Protein AF-A0A8J1YAY2-F1 (afdb_monomer_lite)

Organism: Owenia fusiformis (NCBI:txid6347)

Foldseek 3Di:
DFKWFWAADCVDPPANLKIWTAGAAPVPDDPVQQCQQPDPVVSDGSVNRHRHTDGIDPRLVSVLVCVCVVVQFFPTKIWDADSPDPPPQDWDWDFDPDDDTDTHIDRDDDTDTDMDTHTDPPHDVVVSVVSCCVRPNDDDDDDDDD

Sequence (146 aa):
EIKMKVIPEPTNRFDKHACIVAMPPLEEIPGNLHAKITRPKTNQLVRDIAGKTVGRVPANLCRLFAEILDIGMTESITCTYETEIQVNGNTSFSRGAAAGGRDIEGGGPELKCSYEFLLKTPVNLRRFDELVKKNLGPNPTFEFQL

Structure (mmCIF, N/CA/C/O backbone):
data_AF-A0A8J1YAY2-F1
#
_entry.id   AF-A0A8J1YAY2-F1
#
loop_
_atom_site.group_PDB
_atom_site.id
_atom_site.type_symbol
_atom_site.label_atom_id
_atom_site.label_alt_id
_atom_site.label_comp_id
_atom_site.label_asym_id
_atom_site.label_entity_id
_atom_site.label_seq_id
_atom_site.pdbx_PDB_ins_code
_atom_site.Cartn_x
_atom_site.Cartn_y
_atom_site.Cartn_z
_atom_site.occupancy
_atom_site.B_iso_or_equiv
_atom_site.auth_seq_id
_atom_site.auth_comp_id
_atom_site.auth_asym_id
_atom_site.auth_atom_id
_atom_site.pdbx_PDB_model_num
ATOM 1 N N . GLU A 1 1 ? -0.878 8.573 -13.667 1.00 77.38 1 GLU A N 1
ATOM 2 C CA . GLU A 1 1 ? -0.475 7.826 -12.455 1.00 77.38 1 GLU A CA 1
ATOM 3 C C . GLU A 1 1 ? -0.907 6.373 -12.552 1.00 77.38 1 GLU A C 1
ATOM 5 O O . GLU A 1 1 ? -1.708 6.047 -13.425 1.00 77.38 1 GLU A O 1
ATOM 10 N N . ILE A 1 2 ? -0.371 5.511 -11.689 1.00 82.94 2 ILE A N 1
ATOM 11 C CA . ILE A 1 2 ? -0.814 4.120 -11.546 1.00 82.94 2 ILE A CA 1
ATOM 12 C C . ILE A 1 2 ? -1.415 3.957 -10.151 1.00 82.94 2 ILE A C 1
ATOM 14 O O . ILE A 1 2 ? -0.749 4.248 -9.159 1.00 82.94 2 ILE A O 1
ATOM 18 N N . LYS A 1 3 ? -2.664 3.485 -10.086 1.00 88.56 3 LYS A N 1
ATOM 19 C CA . LYS A 1 3 ? -3.373 3.200 -8.835 1.00 88.56 3 LYS A CA 1
ATOM 20 C C . LYS A 1 3 ? -3.158 1.742 -8.446 1.00 88.56 3 LYS A C 1
ATOM 22 O O . LYS A 1 3 ? -3.558 0.836 -9.170 1.00 88.56 3 LYS A O 1
ATOM 27 N N . MET A 1 4 ? -2.500 1.518 -7.318 1.00 90.00 4 MET A N 1
ATOM 28 C CA . MET A 1 4 ? -2.155 0.202 -6.784 1.00 90.00 4 MET A CA 1
ATOM 29 C C . MET A 1 4 ? -2.975 -0.093 -5.537 1.00 90.00 4 MET A C 1
ATOM 31 O O . MET A 1 4 ? -3.202 0.788 -4.710 1.00 90.00 4 MET A O 1
ATOM 35 N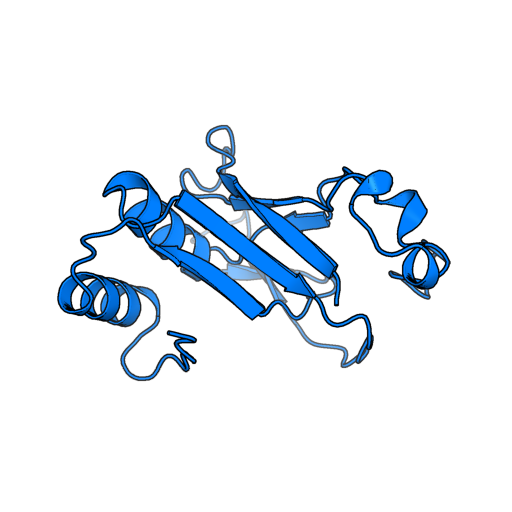 N . LYS A 1 5 ? -3.394 -1.345 -5.368 1.00 92.00 5 LYS A N 1
ATOM 36 C CA . LYS A 1 5 ? -4.199 -1.742 -4.208 1.00 92.00 5 LYS A CA 1
ATOM 37 C C . LYS A 1 5 ? -3.299 -2.032 -3.018 1.00 92.00 5 LYS A C 1
ATOM 39 O O . LYS A 1 5 ? -2.292 -2.729 -3.152 1.00 92.00 5 LYS A O 1
ATOM 44 N N . VAL A 1 6 ? -3.687 -1.536 -1.849 1.00 91.38 6 VAL A N 1
ATOM 45 C CA . VAL A 1 6 ? -3.094 -1.934 -0.573 1.00 91.38 6 VAL A CA 1
ATOM 46 C C . VAL A 1 6 ? -3.921 -3.077 0.007 1.00 91.38 6 VAL A C 1
ATOM 48 O O . VAL A 1 6 ? -5.134 -2.953 0.163 1.00 91.38 6 VAL A O 1
ATOM 51 N N . ILE A 1 7 ? -3.273 -4.202 0.304 1.00 92.50 7 ILE A N 1
ATOM 52 C CA . ILE A 1 7 ? -3.934 -5.443 0.724 1.00 92.50 7 ILE A CA 1
ATOM 53 C C . ILE A 1 7 ? -3.315 -5.915 2.047 1.00 92.50 7 ILE A C 1
ATOM 55 O O . ILE A 1 7 ? -2.089 -6.022 2.125 1.00 92.50 7 ILE A O 1
ATOM 59 N N . PRO A 1 8 ? -4.114 -6.224 3.084 1.00 91.62 8 PRO A N 1
ATOM 60 C CA . PRO A 1 8 ? -3.604 -6.841 4.305 1.00 91.62 8 PRO A CA 1
ATOM 61 C C . PRO A 1 8 ? -2.912 -8.187 4.032 1.00 91.62 8 PRO A C 1
ATOM 63 O O . PRO A 1 8 ? -3.410 -9.015 3.273 1.00 91.62 8 PRO A O 1
ATOM 66 N N . GLU A 1 9 ? -1.782 -8.428 4.691 1.00 91.88 9 GLU A N 1
ATOM 67 C CA . GLU A 1 9 ? -0.989 -9.661 4.638 1.00 91.88 9 GLU A CA 1
ATOM 68 C C . GLU A 1 9 ? -1.019 -10.345 6.024 1.00 91.88 9 GLU A C 1
ATOM 70 O O . GLU A 1 9 ? -0.016 -10.352 6.742 1.00 91.88 9 GLU A O 1
ATOM 75 N N . PRO A 1 10 ? -2.162 -10.927 6.443 1.00 85.19 10 PRO A N 1
ATOM 76 C CA . PRO A 1 10 ? -2.351 -11.436 7.808 1.00 85.19 10 PRO A CA 1
ATOM 77 C C . PRO A 1 10 ? -1.427 -12.611 8.160 1.00 85.19 10 PRO A C 1
ATOM 79 O O . PRO A 1 10 ? -1.203 -12.906 9.330 1.00 85.19 10 PRO A O 1
ATOM 82 N N . THR A 1 11 ? -0.873 -13.289 7.154 1.00 87.94 11 THR A N 1
ATOM 83 C CA . THR A 1 11 ? 0.054 -14.416 7.316 1.00 87.94 11 THR A CA 1
ATOM 84 C C . THR A 1 11 ? 1.509 -13.979 7.512 1.00 87.94 11 THR A C 1
ATOM 86 O O . THR A 1 11 ? 2.403 -14.825 7.568 1.00 87.94 11 THR A O 1
ATOM 89 N N . ASN A 1 12 ? 1.793 -12.674 7.579 1.00 86.56 12 ASN A N 1
ATOM 90 C CA . ASN A 1 12 ? 3.151 -12.184 7.766 1.00 86.56 12 ASN A CA 1
ATOM 91 C C . ASN A 1 12 ? 3.654 -12.477 9.191 1.00 86.56 12 ASN A C 1
ATOM 93 O O . ASN A 1 12 ? 3.146 -11.957 10.181 1.00 86.56 12 ASN A O 1
ATOM 97 N N . ARG A 1 13 ? 4.715 -13.285 9.295 1.00 86.69 13 ARG A N 1
ATOM 98 C CA . ARG A 1 13 ? 5.310 -13.706 10.578 1.00 86.69 13 ARG A CA 1
ATOM 99 C C . ARG A 1 13 ? 5.969 -12.586 11.396 1.00 86.69 13 ARG A C 1
ATOM 101 O O . ARG A 1 13 ? 6.280 -12.807 12.561 1.00 86.69 13 ARG A O 1
ATOM 108 N N . PHE A 1 14 ? 6.255 -11.433 10.791 1.00 85.25 14 PHE A N 1
ATOM 109 C CA . PHE A 1 14 ? 6.997 -10.335 11.424 1.00 85.25 14 PHE A CA 1
ATOM 110 C C . PHE A 1 14 ? 6.100 -9.184 11.882 1.00 85.25 14 PHE A C 1
ATOM 112 O O . PHE A 1 14 ? 6.449 -8.470 12.824 1.00 85.25 14 PHE A O 1
ATOM 119 N N . ASP A 1 15 ? 4.976 -8.975 11.201 1.00 82.00 15 ASP A N 1
ATOM 120 C CA . ASP A 1 15 ? 4.017 -7.928 11.525 1.00 82.00 15 ASP A CA 1
ATOM 121 C C . ASP A 1 15 ? 2.603 -8.379 11.154 1.00 82.00 15 ASP A C 1
ATOM 123 O O . ASP A 1 15 ? 2.270 -8.509 9.980 1.00 82.00 15 ASP A O 1
ATOM 127 N N . LYS A 1 16 ? 1.755 -8.576 12.167 1.00 87.44 16 LYS A N 1
ATOM 128 C CA . LYS A 1 16 ? 0.351 -8.971 11.988 1.00 87.44 16 LYS A CA 1
ATOM 129 C C . LYS A 1 16 ? -0.494 -7.915 11.261 1.00 87.44 16 LYS A C 1
ATOM 131 O O . LYS A 1 16 ? -1.592 -8.225 10.816 1.00 87.44 16 LYS A O 1
ATOM 136 N N . HIS A 1 17 ? -0.006 -6.675 11.183 1.00 89.25 17 HIS A N 1
ATOM 137 C CA . HIS A 1 17 ? -0.649 -5.567 10.477 1.00 89.25 17 HIS A CA 1
ATOM 138 C C . HIS A 1 17 ? -0.032 -5.314 9.099 1.00 89.25 17 HIS A C 1
ATOM 140 O O . HIS A 1 17 ? -0.385 -4.327 8.455 1.00 89.25 17 HIS A O 1
ATOM 146 N N . ALA A 1 18 ? 0.904 -6.161 8.650 1.00 88.00 18 ALA A N 1
ATOM 147 C CA . ALA A 1 18 ? 1.577 -5.984 7.373 1.00 88.00 18 ALA A CA 1
ATOM 148 C C . ALA A 1 18 ? 0.564 -5.778 6.245 1.00 88.00 18 ALA A C 1
ATOM 150 O O . ALA A 1 18 ? -0.413 -6.513 6.125 1.00 88.00 18 ALA A O 1
ATOM 151 N N . CYS A 1 19 ? 0.825 -4.782 5.407 1.00 89.88 19 CYS A N 1
ATOM 152 C CA . CYS A 1 19 ? 0.076 -4.537 4.188 1.00 89.88 19 CYS A CA 1
ATOM 153 C C . CYS A 1 19 ? 1.037 -4.611 3.000 1.00 89.88 19 CYS A C 1
ATOM 155 O O . CYS A 1 19 ? 2.135 -4.046 3.035 1.00 89.88 19 CYS A O 1
ATOM 157 N N . ILE A 1 20 ? 0.626 -5.303 1.945 1.00 90.88 20 ILE A N 1
ATOM 158 C CA . ILE A 1 20 ? 1.329 -5.341 0.664 1.00 90.88 20 ILE A CA 1
ATOM 159 C C . ILE A 1 20 ? 0.719 -4.325 -0.298 1.00 90.88 20 ILE A C 1
ATOM 161 O O . ILE A 1 20 ? -0.463 -4.000 -0.2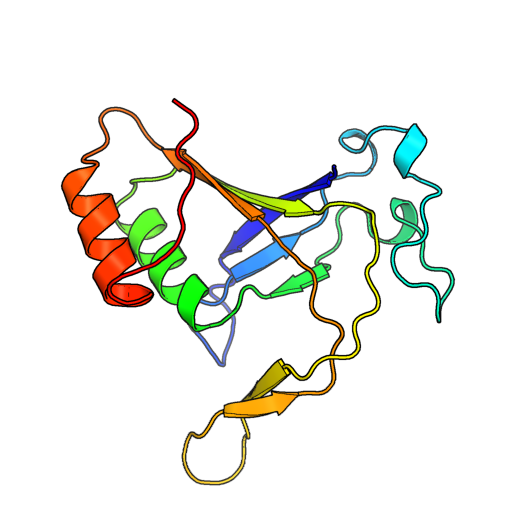11 1.00 90.88 20 ILE A O 1
ATOM 165 N N . VAL A 1 21 ? 1.530 -3.847 -1.234 1.00 89.75 21 VAL A N 1
ATOM 166 C CA . VAL A 1 21 ? 1.083 -3.028 -2.362 1.00 89.75 21 VAL A CA 1
ATOM 167 C C . VAL A 1 21 ? 1.132 -3.894 -3.612 1.00 89.75 21 VAL A C 1
ATOM 169 O O . VAL A 1 21 ? 2.182 -4.460 -3.936 1.00 89.75 21 VAL A O 1
ATOM 172 N N . ALA A 1 22 ? 0.001 -4.016 -4.298 1.00 91.25 22 ALA A N 1
ATOM 173 C CA . ALA A 1 22 ? -0.150 -4.826 -5.498 1.00 91.25 22 ALA A CA 1
ATOM 174 C C . ALA A 1 22 ? -0.451 -3.949 -6.714 1.00 91.25 22 ALA A C 1
ATOM 176 O O . ALA A 1 22 ? -1.348 -3.100 -6.681 1.00 91.25 22 ALA A O 1
ATOM 177 N N . MET A 1 23 ? 0.288 -4.187 -7.797 1.00 90.88 23 MET A N 1
ATOM 178 C CA . MET A 1 23 ? -0.021 -3.595 -9.091 1.00 90.88 23 MET A CA 1
ATOM 179 C C . MET A 1 23 ? -1.389 -4.072 -9.572 1.00 90.88 23 MET A C 1
ATOM 181 O O . MET A 1 23 ? -1.711 -5.254 -9.409 1.00 90.88 23 MET A O 1
ATOM 185 N N . PRO A 1 24 ? -2.179 -3.188 -10.196 1.00 91.75 24 PRO A N 1
ATOM 186 C CA . PRO A 1 24 ? -3.423 -3.601 -10.821 1.00 91.75 24 PRO A CA 1
ATOM 187 C C . PRO A 1 24 ? -3.148 -4.576 -11.986 1.00 91.75 24 PRO A C 1
ATOM 189 O O . PRO A 1 24 ? -2.017 -4.630 -12.498 1.00 91.75 24 PRO A O 1
ATOM 192 N N . PRO A 1 25 ? -4.153 -5.366 -12.402 1.00 93.38 25 PRO A N 1
ATOM 193 C CA . PRO A 1 25 ? -4.104 -6.147 -13.636 1.00 93.38 25 PRO A CA 1
ATOM 194 C C . PRO A 1 25 ? -3.747 -5.272 -14.841 1.00 93.38 25 PRO A C 1
ATOM 196 O O . PRO A 1 25 ? -4.008 -4.068 -14.844 1.00 93.38 25 PRO A O 1
ATOM 199 N N . LEU A 1 26 ? -3.145 -5.863 -15.874 1.00 92.31 26 LEU A N 1
ATOM 200 C CA . LEU A 1 26 ? -2.636 -5.105 -17.022 1.00 92.31 26 LEU A CA 1
ATOM 201 C C . LEU A 1 26 ? -3.751 -4.338 -17.749 1.00 92.31 26 LEU A C 1
ATOM 203 O O . LEU A 1 26 ? -3.518 -3.250 -18.272 1.00 92.31 26 LEU A O 1
ATOM 207 N N . GLU A 1 27 ? -4.956 -4.898 -17.738 1.00 94.25 27 GLU A N 1
ATOM 208 C CA . GLU A 1 27 ? -6.171 -4.384 -18.363 1.00 94.25 27 GLU A CA 1
ATOM 209 C C . GLU A 1 27 ? -6.682 -3.103 -17.685 1.00 94.25 27 GLU A C 1
ATOM 211 O O . GLU A 1 27 ? -7.314 -2.272 -18.332 1.00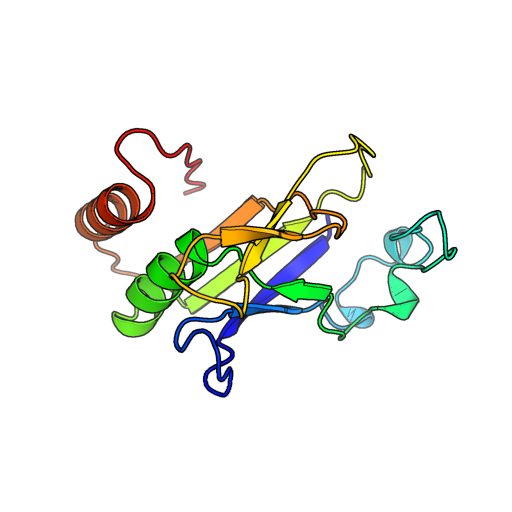 94.25 27 GLU A O 1
ATOM 216 N N . GLU A 1 28 ? -6.382 -2.922 -16.396 1.00 90.94 28 GLU A N 1
ATOM 217 C CA . GLU A 1 28 ? -6.737 -1.732 -15.611 1.00 90.94 28 GLU A CA 1
ATOM 218 C C . GLU A 1 28 ? -5.667 -0.626 -15.713 1.00 90.94 28 GLU A C 1
ATOM 220 O O . GLU A 1 28 ? -5.875 0.501 -15.259 1.00 90.94 28 GLU A O 1
ATOM 225 N N . ILE A 1 29 ? -4.509 -0.922 -16.317 1.00 88.38 29 ILE A N 1
ATOM 226 C CA . ILE A 1 29 ? -3.421 0.040 -16.506 1.00 88.38 29 ILE A CA 1
ATOM 227 C C . ILE A 1 29 ? -3.601 0.751 -17.854 1.00 88.38 29 ILE A C 1
ATOM 229 O O . ILE A 1 29 ? -3.683 0.079 -18.885 1.00 88.38 29 ILE A O 1
ATOM 233 N N . PRO A 1 30 ? -3.554 2.097 -17.902 1.00 89.44 30 PRO A N 1
ATOM 234 C CA . PRO A 1 30 ? -3.552 2.838 -19.160 1.00 89.44 30 PRO A CA 1
ATOM 235 C C . PRO A 1 30 ? -2.462 2.344 -20.125 1.00 89.44 30 PRO A C 1
ATOM 237 O O . PRO A 1 30 ? -1.287 2.263 -19.760 1.00 89.44 30 PRO A O 1
ATOM 240 N N . GLY A 1 31 ? -2.837 2.035 -21.373 1.00 88.62 31 GLY A N 1
ATOM 241 C CA . GLY A 1 31 ? -1.943 1.420 -22.369 1.00 88.62 31 GLY A CA 1
ATOM 242 C C . GLY A 1 31 ? -0.655 2.208 -22.634 1.00 88.62 31 GLY A C 1
ATOM 243 O O . GLY A 1 31 ? 0.414 1.630 -22.825 1.00 88.62 31 GLY A O 1
ATOM 244 N N . ASN A 1 32 ? -0.718 3.539 -22.542 1.00 87.25 32 ASN A N 1
ATOM 245 C CA . ASN A 1 32 ? 0.441 4.428 -22.663 1.00 87.25 32 ASN A CA 1
ATOM 246 C C . ASN A 1 32 ? 1.483 4.246 -21.541 1.00 87.25 32 ASN A C 1
ATOM 248 O O . ASN A 1 32 ? 2.608 4.729 -21.667 1.00 87.25 32 ASN A O 1
ATOM 252 N N . LEU A 1 33 ? 1.132 3.572 -20.443 1.00 86.50 33 LEU A N 1
ATOM 253 C CA . LEU A 1 33 ? 2.033 3.290 -19.326 1.00 86.50 33 LEU A CA 1
ATOM 254 C C . LEU A 1 33 ? 2.662 1.895 -19.404 1.00 86.50 33 LEU A C 1
ATOM 256 O O . LEU A 1 33 ? 3.649 1.659 -18.716 1.00 86.50 33 LEU A O 1
ATOM 260 N N . HIS A 1 34 ? 2.165 0.984 -20.249 1.00 88.31 34 HIS A N 1
ATOM 261 C CA . HIS A 1 34 ? 2.606 -0.422 -20.289 1.00 88.31 34 HIS A CA 1
ATOM 262 C C . HIS A 1 34 ? 4.104 -0.584 -20.572 1.00 88.31 34 HIS A C 1
ATOM 264 O O . HIS A 1 34 ? 4.754 -1.460 -20.000 1.00 88.31 34 HIS A O 1
ATOM 270 N N . ALA A 1 35 ? 4.645 0.274 -21.440 1.00 86.88 35 ALA A N 1
ATOM 271 C CA . ALA A 1 35 ? 6.051 0.284 -21.833 1.00 86.88 35 ALA A CA 1
ATOM 272 C C . ALA A 1 35 ? 6.922 1.225 -20.979 1.00 86.88 35 ALA A C 1
ATOM 274 O O . ALA A 1 35 ? 8.101 1.403 -21.285 1.00 86.88 35 ALA A O 1
ATOM 275 N N . LYS A 1 36 ? 6.382 1.843 -19.916 1.00 84.69 36 LYS A N 1
ATOM 276 C CA . LYS A 1 36 ? 7.211 2.641 -19.006 1.00 84.69 36 LYS A CA 1
ATOM 277 C C . LYS A 1 36 ? 8.103 1.730 -18.173 1.00 84.69 36 LYS A C 1
ATOM 279 O O . LYS A 1 36 ? 7.659 0.706 -17.656 1.00 84.69 36 LYS A O 1
ATOM 284 N N . ILE A 1 37 ? 9.360 2.134 -18.032 1.00 76.44 37 ILE A N 1
ATOM 285 C CA . ILE A 1 37 ? 10.337 1.453 -17.186 1.00 76.44 37 ILE A CA 1
ATOM 286 C C . ILE A 1 37 ? 10.037 1.804 -15.729 1.00 76.44 37 ILE A C 1
ATOM 288 O O . ILE A 1 37 ? 9.976 2.978 -15.381 1.00 76.44 37 ILE A O 1
ATOM 292 N N . THR A 1 38 ? 9.874 0.790 -14.884 1.00 73.94 38 THR A N 1
ATOM 293 C CA . THR A 1 38 ? 9.680 0.919 -13.429 1.00 73.94 38 THR A CA 1
ATOM 294 C C . THR A 1 38 ? 10.990 0.759 -12.664 1.00 73.94 38 THR A C 1
ATOM 296 O O . THR A 1 38 ? 11.156 1.312 -11.579 1.00 73.94 38 THR A O 1
ATOM 299 N N . ARG A 1 39 ? 11.962 0.039 -13.240 1.00 70.69 39 ARG A N 1
ATOM 300 C CA . ARG A 1 39 ? 13.313 -0.108 -12.687 1.00 70.69 39 ARG A CA 1
ATOM 301 C C . ARG A 1 39 ? 14.366 0.004 -13.798 1.00 70.69 39 ARG A C 1
ATOM 303 O O . ARG A 1 39 ? 14.592 -0.979 -14.507 1.00 70.69 39 ARG A O 1
ATOM 310 N N . PRO A 1 40 ? 15.079 1.145 -13.905 1.00 69.62 40 PRO A N 1
ATOM 311 C CA . PRO A 1 40 ? 16.080 1.373 -14.953 1.00 69.62 40 PRO A CA 1
ATOM 312 C C . PRO A 1 40 ? 17.192 0.324 -14.980 1.00 69.62 40 PRO A C 1
ATOM 314 O O . PRO A 1 40 ? 17.569 -0.157 -16.039 1.00 69.62 40 PRO A O 1
ATOM 317 N N . LYS A 1 41 ? 17.671 -0.106 -13.806 1.00 72.50 41 LYS A N 1
ATOM 318 C CA . LYS A 1 41 ? 18.777 -1.075 -13.696 1.00 72.50 41 LYS A CA 1
ATOM 319 C C . LYS A 1 41 ? 18.472 -2.446 -14.305 1.00 72.50 41 LYS A C 1
ATOM 321 O O . LYS A 1 41 ? 19.399 -3.167 -14.645 1.00 72.50 41 LYS A O 1
ATOM 326 N N . THR A 1 42 ? 17.201 -2.828 -14.384 1.00 71.75 42 THR A N 1
ATOM 327 C CA . THR A 1 42 ? 16.780 -4.150 -14.869 1.00 71.75 42 THR A CA 1
ATOM 328 C C . THR A 1 42 ? 15.906 -4.060 -16.115 1.00 71.75 42 THR A C 1
ATOM 330 O O . THR A 1 42 ? 15.369 -5.082 -16.524 1.00 71.75 42 THR A O 1
ATOM 333 N N . ASN A 1 43 ? 15.715 -2.859 -16.681 1.00 76.06 43 ASN A N 1
ATOM 334 C CA . ASN A 1 43 ? 14.764 -2.584 -17.766 1.00 76.06 43 ASN A CA 1
ATOM 335 C C . ASN A 1 43 ? 13.368 -3.190 -17.531 1.00 76.06 43 ASN A C 1
ATOM 337 O O . ASN A 1 43 ? 12.687 -3.575 -18.476 1.00 76.06 43 ASN A O 1
ATOM 341 N N . GLN A 1 44 ? 12.944 -3.289 -16.267 1.00 80.62 44 GLN A N 1
ATOM 342 C CA . GLN A 1 44 ? 11.636 -3.845 -15.928 1.00 80.62 44 GLN A CA 1
ATOM 343 C C . GLN A 1 44 ? 10.554 -2.853 -16.343 1.00 80.62 44 GLN A C 1
ATOM 345 O O . GLN A 1 44 ? 10.639 -1.675 -15.990 1.00 80.62 44 GLN A O 1
ATOM 350 N N . LEU A 1 45 ? 9.555 -3.329 -17.079 1.00 84.56 45 LEU A N 1
ATOM 351 C CA . LEU A 1 45 ? 8.433 -2.531 -17.550 1.00 84.56 45 LEU A CA 1
ATOM 352 C C . LEU A 1 45 ? 7.230 -2.669 -16.618 1.00 84.56 45 LEU A C 1
ATOM 354 O O . LEU A 1 45 ? 7.081 -3.662 -15.905 1.00 84.56 45 LEU A O 1
ATOM 358 N N . VAL A 1 46 ? 6.320 -1.698 -16.682 1.00 85.62 46 VAL A N 1
ATOM 359 C CA . VAL A 1 46 ? 5.022 -1.749 -15.990 1.00 85.62 46 VAL A CA 1
ATOM 360 C C . VAL A 1 46 ? 4.271 -3.039 -16.323 1.00 85.62 46 VAL A C 1
ATOM 362 O O . VAL A 1 46 ? 3.795 -3.721 -15.416 1.00 85.62 46 VAL A O 1
ATOM 365 N N . ARG A 1 47 ? 4.220 -3.423 -17.605 1.00 89.31 47 ARG A N 1
ATOM 366 C CA . ARG A 1 47 ? 3.542 -4.658 -18.029 1.00 89.31 47 ARG A CA 1
ATOM 367 C C . ARG A 1 47 ? 4.138 -5.932 -17.427 1.00 89.31 47 ARG A C 1
ATOM 369 O O . ARG A 1 47 ? 3.421 -6.906 -17.241 1.00 89.31 47 ARG A O 1
ATOM 376 N N . ASP A 1 48 ? 5.426 -5.920 -17.085 1.00 86.62 48 ASP A N 1
ATOM 377 C CA . ASP A 1 48 ? 6.114 -7.096 -16.545 1.00 86.62 48 ASP A CA 1
ATOM 378 C C . ASP A 1 48 ? 5.755 -7.340 -15.072 1.00 86.62 48 ASP A C 1
ATOM 380 O O . ASP A 1 48 ? 5.980 -8.436 -14.546 1.00 86.62 48 ASP A O 1
ATOM 384 N N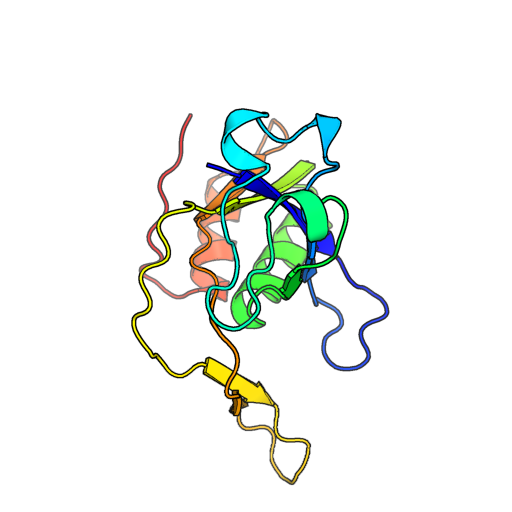 . ILE A 1 49 ? 5.226 -6.318 -14.390 1.00 86.38 49 ILE A N 1
ATOM 385 C CA . ILE A 1 49 ? 4.850 -6.355 -12.972 1.00 86.38 49 ILE A CA 1
ATOM 386 C C . ILE A 1 49 ? 3.356 -6.147 -12.727 1.00 86.38 49 ILE A C 1
ATOM 388 O O . ILE A 1 49 ? 2.937 -6.143 -11.573 1.00 86.38 49 ILE A O 1
ATOM 392 N N . ALA A 1 50 ? 2.554 -6.001 -13.781 1.00 89.50 50 ALA A N 1
ATOM 393 C CA . ALA A 1 50 ? 1.104 -5.941 -13.667 1.00 89.50 50 ALA A CA 1
ATOM 394 C C . ALA A 1 50 ? 0.567 -7.171 -12.910 1.00 89.50 50 ALA A C 1
ATOM 396 O O . ALA A 1 50 ? 1.049 -8.291 -13.095 1.00 89.50 50 ALA A O 1
ATOM 397 N N . GLY A 1 51 ? -0.382 -6.948 -12.000 1.00 90.31 51 GLY A N 1
ATOM 398 C CA . GLY A 1 51 ? -0.941 -7.977 -11.118 1.00 90.31 51 GLY A CA 1
ATOM 399 C C . GLY A 1 51 ? 0.010 -8.532 -10.047 1.00 90.31 51 GLY A C 1
ATOM 400 O O . GLY A 1 51 ? -0.380 -9.438 -9.312 1.00 90.31 51 GLY A O 1
ATOM 401 N N . LYS A 1 52 ? 1.254 -8.040 -9.936 1.00 89.25 52 LYS A N 1
ATOM 402 C CA . LYS A 1 52 ? 2.233 -8.531 -8.953 1.00 89.25 52 LYS A CA 1
ATOM 403 C C . LYS A 1 52 ? 2.310 -7.636 -7.722 1.00 89.25 52 LYS A C 1
ATOM 405 O O . LYS A 1 52 ? 2.107 -6.424 -7.784 1.00 89.25 52 LYS A O 1
ATOM 410 N N . THR A 1 53 ? 2.702 -8.233 -6.601 1.00 89.62 53 THR A N 1
ATOM 411 C CA . THR A 1 53 ? 3.122 -7.490 -5.409 1.00 89.62 53 THR A CA 1
ATOM 412 C C . THR A 1 53 ? 4.415 -6.735 -5.698 1.00 89.62 53 THR A C 1
ATOM 414 O O . THR A 1 53 ? 5.409 -7.340 -6.100 1.00 89.62 53 THR A O 1
ATOM 417 N N . VAL A 1 54 ? 4.415 -5.423 -5.464 1.00 83.81 54 VAL A N 1
ATOM 418 C CA . VAL A 1 54 ? 5.575 -4.548 -5.708 1.00 83.81 54 VAL A CA 1
ATOM 419 C C . VAL A 1 54 ? 6.310 -4.147 -4.439 1.00 83.81 54 VAL A C 1
ATOM 421 O O . VAL A 1 54 ? 7.481 -3.782 -4.497 1.00 83.81 54 VAL A O 1
ATOM 424 N N . GLY A 1 55 ? 5.657 -4.242 -3.282 1.00 85.94 55 GLY A N 1
ATOM 425 C CA . GLY A 1 55 ? 6.274 -3.864 -2.021 1.00 85.94 55 GLY A CA 1
ATOM 426 C C . GLY A 1 55 ? 5.368 -4.064 -0.820 1.00 85.94 55 GLY A C 1
ATOM 427 O O . GLY A 1 55 ? 4.283 -4.640 -0.916 1.00 85.94 55 GLY A O 1
ATOM 428 N N . ARG A 1 56 ? 5.845 -3.576 0.323 1.00 86.12 56 ARG A N 1
ATOM 429 C CA . ARG A 1 56 ? 5.086 -3.494 1.568 1.00 86.12 56 ARG A CA 1
ATOM 430 C C . ARG A 1 56 ? 4.955 -2.046 1.989 1.00 86.12 56 ARG A C 1
ATOM 432 O O . ARG A 1 56 ? 5.858 -1.246 1.763 1.00 86.12 56 ARG A O 1
ATOM 439 N N . VAL A 1 57 ? 3.833 -1.750 2.620 1.00 86.00 57 VAL A N 1
ATOM 440 C CA . VAL A 1 57 ? 3.606 -0.473 3.280 1.00 86.00 57 VAL A CA 1
ATOM 441 C C . VAL A 1 57 ? 4.560 -0.368 4.483 1.00 86.00 57 VAL A C 1
ATOM 443 O O . VAL A 1 57 ? 4.800 -1.372 5.165 1.00 86.00 57 VAL A O 1
ATOM 446 N N . PRO A 1 58 ? 5.120 0.820 4.763 1.00 81.56 58 PRO A N 1
ATOM 447 C CA . PRO A 1 58 ? 5.896 1.066 5.974 1.00 81.56 58 PRO A CA 1
ATOM 448 C C . PRO A 1 58 ? 5.157 0.642 7.254 1.00 81.56 58 PRO A C 1
ATOM 450 O O . PRO A 1 58 ? 3.952 0.845 7.395 1.00 81.56 58 PRO A O 1
ATOM 453 N N . ALA A 1 59 ? 5.879 0.063 8.217 1.00 77.88 59 ALA A N 1
ATOM 454 C CA . ALA A 1 59 ? 5.275 -0.558 9.403 1.00 77.88 59 ALA A CA 1
ATOM 455 C C . ALA A 1 59 ? 4.457 0.416 10.278 1.00 77.88 59 ALA A C 1
ATOM 457 O O . ALA A 1 59 ? 3.473 0.019 10.903 1.00 77.88 59 ALA A O 1
ATOM 458 N N . ASN A 1 60 ? 4.843 1.693 10.322 1.00 74.25 60 ASN A N 1
ATOM 459 C CA . ASN A 1 60 ? 4.085 2.745 11.006 1.00 74.25 60 ASN A CA 1
ATOM 460 C C . ASN A 1 60 ? 2.713 2.986 10.349 1.00 74.25 60 ASN A C 1
ATOM 462 O O . ASN A 1 60 ? 1.714 3.100 11.055 1.00 74.25 60 ASN A O 1
ATOM 466 N N . LEU A 1 61 ? 2.650 2.990 9.015 1.00 83.62 61 LEU A N 1
ATOM 467 C CA . LEU A 1 61 ? 1.405 3.144 8.256 1.00 83.62 61 LEU A CA 1
ATOM 468 C C . LEU A 1 61 ? 0.534 1.882 8.314 1.00 83.62 61 LEU A C 1
ATOM 470 O O . LEU A 1 61 ? -0.681 1.989 8.453 1.00 83.62 61 LEU A O 1
ATOM 474 N N . CYS A 1 62 ? 1.141 0.692 8.303 1.00 86.12 62 CYS A N 1
ATOM 475 C CA . CYS A 1 62 ? 0.445 -0.593 8.442 1.00 86.12 62 CYS A CA 1
ATOM 476 C C . CYS A 1 62 ? -0.487 -0.647 9.664 1.00 86.12 62 CYS A C 1
ATOM 478 O O . CYS A 1 62 ? -1.612 -1.132 9.565 1.00 86.12 62 CYS A O 1
ATOM 480 N N . ARG A 1 63 ? -0.051 -0.111 10.812 1.00 84.88 63 ARG A N 1
ATOM 481 C CA . ARG A 1 63 ? -0.871 -0.067 12.036 1.00 84.88 63 ARG A CA 1
ATOM 482 C C . ARG A 1 63 ? -2.101 0.818 11.876 1.00 84.88 63 ARG A C 1
ATOM 484 O O . ARG A 1 63 ? -3.201 0.383 12.201 1.00 84.88 63 ARG A O 1
ATOM 491 N N . LEU A 1 64 ? -1.919 2.020 11.328 1.00 87.00 64 LEU A N 1
ATOM 492 C CA . LEU A 1 64 ? -3.021 2.933 11.030 1.00 87.00 64 LEU A CA 1
ATOM 493 C C . LEU A 1 64 ? -4.020 2.287 10.062 1.00 87.00 64 LEU A C 1
ATOM 495 O O . LEU A 1 64 ? -5.224 2.326 10.296 1.00 87.00 64 LEU A O 1
ATOM 499 N N . PHE A 1 65 ? -3.523 1.668 8.989 1.00 90.44 65 PHE A N 1
ATOM 500 C CA . PHE A 1 65 ? -4.368 1.052 7.967 1.00 90.44 65 PHE A CA 1
ATOM 501 C C . PHE A 1 65 ? -5.169 -0.108 8.548 1.00 90.44 65 PHE A C 1
ATOM 503 O O . PHE A 1 65 ? -6.367 -0.204 8.297 1.00 90.44 65 PHE A O 1
ATOM 510 N N . ALA A 1 66 ? -4.532 -0.940 9.374 1.00 87.19 66 ALA A N 1
ATOM 511 C CA . AL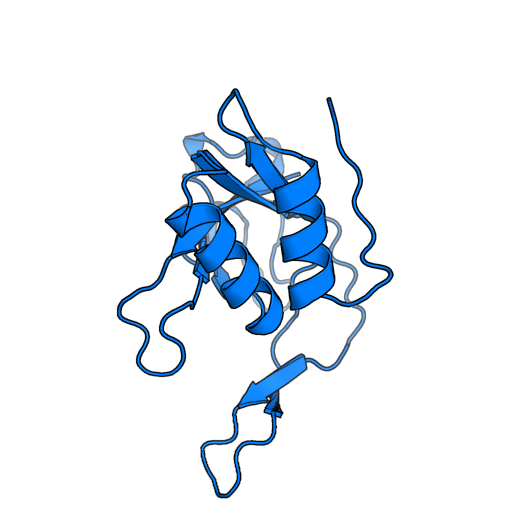A A 1 66 ? -5.213 -2.007 10.087 1.00 87.19 66 ALA A CA 1
ATOM 512 C C . ALA A 1 66 ? -6.306 -1.465 11.019 1.00 87.19 66 ALA A C 1
ATOM 514 O O . ALA A 1 66 ? -7.414 -1.987 10.984 1.00 87.19 66 ALA A O 1
ATOM 515 N N . GLU A 1 67 ? -6.042 -0.407 11.798 1.00 88.00 67 GLU A N 1
ATOM 516 C CA . GLU A 1 67 ? -7.057 0.201 12.675 1.00 88.00 67 GLU A CA 1
ATOM 517 C C . GLU A 1 67 ? -8.250 0.753 11.874 1.00 88.00 67 GLU A C 1
ATOM 519 O O . GLU A 1 67 ? -9.392 0.510 12.254 1.00 88.00 67 GLU A O 1
ATOM 524 N N . ILE A 1 68 ? -8.013 1.445 10.752 1.00 87.94 68 ILE A N 1
ATOM 525 C CA . ILE A 1 68 ? -9.076 2.016 9.902 1.00 87.94 68 ILE A CA 1
ATOM 526 C C . ILE A 1 68 ? -9.898 0.915 9.208 1.00 87.94 68 ILE A C 1
ATOM 528 O O . ILE A 1 68 ? -11.119 1.047 9.074 1.00 87.94 68 ILE A O 1
ATOM 532 N N . LEU A 1 69 ? -9.247 -0.163 8.762 1.00 86.88 69 LEU A N 1
ATOM 533 C CA . LEU A 1 69 ? -9.915 -1.310 8.142 1.00 86.88 69 LEU A CA 1
ATOM 534 C C . LEU A 1 69 ? -10.746 -2.102 9.162 1.00 86.88 69 LEU A C 1
ATOM 536 O O . LEU A 1 69 ? -11.890 -2.440 8.866 1.00 86.88 69 LEU A O 1
ATOM 540 N N . ASP A 1 70 ? -10.208 -2.352 10.358 1.00 85.94 70 ASP A N 1
ATOM 541 C CA . ASP A 1 70 ? -10.853 -3.146 11.417 1.00 85.94 70 ASP A CA 1
ATOM 542 C C . ASP A 1 70 ? -12.143 -2.494 11.934 1.00 85.94 70 ASP A C 1
ATOM 544 O O . ASP A 1 70 ? -13.181 -3.139 12.064 1.00 85.94 70 ASP A O 1
ATOM 548 N N . ILE A 1 71 ? -12.127 -1.172 12.126 1.00 86.19 71 ILE A N 1
ATOM 549 C CA . ILE A 1 71 ? -13.322 -0.409 12.524 1.00 86.19 71 ILE A CA 1
ATOM 550 C C . ILE A 1 71 ? -14.288 -0.146 11.358 1.00 86.19 71 ILE A C 1
ATOM 552 O O . ILE A 1 71 ? -15.297 0.536 11.544 1.00 86.19 71 ILE A O 1
ATOM 556 N N . GLY A 1 72 ? -13.971 -0.637 10.156 1.00 84.06 72 GLY A N 1
ATOM 557 C CA . GLY A 1 72 ? -14.808 -0.509 8.969 1.00 84.06 72 GLY A CA 1
ATOM 558 C C . GLY A 1 72 ? -14.958 0.924 8.457 1.00 84.06 72 GLY A C 1
ATOM 559 O O . GLY A 1 72 ? -15.979 1.234 7.852 1.00 84.06 72 GLY A O 1
ATOM 560 N N . MET A 1 73 ? -13.981 1.806 8.690 1.00 85.81 73 MET A N 1
ATOM 561 C CA . MET A 1 73 ? -14.045 3.200 8.226 1.00 85.81 73 MET A CA 1
ATOM 562 C C . MET A 1 73 ? -13.766 3.358 6.733 1.00 85.81 73 MET A C 1
ATOM 564 O O . MET A 1 73 ? -14.233 4.323 6.133 1.00 85.81 73 MET A O 1
ATOM 568 N N . THR A 1 74 ? -13.006 2.439 6.138 1.00 84.19 74 THR A N 1
ATOM 569 C CA . THR A 1 74 ? -12.642 2.476 4.717 1.00 84.19 74 THR A CA 1
ATOM 570 C C . THR A 1 74 ? -13.088 1.201 4.003 1.00 84.19 74 THR A C 1
ATOM 572 O O . THR A 1 74 ? -13.108 0.118 4.588 1.00 84.19 74 THR A O 1
ATOM 575 N N . GLU A 1 75 ? -13.468 1.328 2.736 1.00 84.94 75 GLU A N 1
ATOM 576 C CA . GLU A 1 75 ? -13.731 0.215 1.818 1.00 84.94 75 GLU A CA 1
ATOM 577 C C . GLU A 1 75 ? -12.443 -0.298 1.189 1.00 84.94 75 GLU A C 1
ATOM 579 O O . GLU A 1 75 ? -12.258 -1.501 1.011 1.00 84.94 75 GLU A O 1
ATOM 584 N N . SER A 1 76 ? -11.543 0.626 0.860 1.00 87.31 76 SER A N 1
ATOM 585 C CA . SER A 1 76 ? -10.295 0.322 0.177 1.00 87.31 76 SER A CA 1
ATOM 586 C C . SER A 1 76 ? -9.243 1.385 0.447 1.00 87.31 76 SER A C 1
ATOM 588 O O . SER A 1 76 ? -9.563 2.548 0.699 1.00 87.31 76 SER A O 1
ATOM 590 N N . ILE A 1 77 ? -7.982 0.978 0.351 1.00 89.75 77 ILE A N 1
ATOM 591 C CA . ILE A 1 77 ? -6.824 1.863 0.422 1.00 89.75 77 ILE A CA 1
ATOM 592 C C . ILE A 1 77 ? -6.042 1.686 -0.880 1.00 89.75 77 ILE A C 1
ATOM 594 O O . ILE A 1 77 ? -5.728 0.559 -1.278 1.00 89.75 77 ILE A O 1
ATOM 598 N N . THR A 1 78 ? -5.724 2.796 -1.532 1.00 89.62 78 THR A N 1
ATOM 599 C CA . THR A 1 78 ? -5.001 2.822 -2.806 1.00 89.62 78 THR A CA 1
ATOM 600 C C . THR A 1 78 ? -3.676 3.548 -2.609 1.00 89.62 78 THR A C 1
ATOM 602 O O . THR A 1 78 ? -3.666 4.633 -2.041 1.00 89.62 78 THR A O 1
ATOM 605 N N . CYS A 1 79 ? -2.559 2.974 -3.066 1.00 87.62 79 CYS A N 1
ATOM 606 C CA . CYS A 1 79 ? -1.333 3.742 -3.293 1.00 87.62 79 CYS A CA 1
ATOM 607 C C . CYS A 1 79 ? -1.335 4.248 -4.739 1.00 87.62 79 CYS A C 1
ATOM 609 O O . CYS A 1 79 ? -1.364 3.458 -5.683 1.00 87.62 79 CYS A O 1
ATOM 611 N N . THR A 1 80 ? -1.238 5.557 -4.905 1.00 85.75 80 THR A N 1
ATOM 612 C CA . THR A 1 80 ? -1.013 6.215 -6.185 1.00 85.75 80 THR A CA 1
ATOM 613 C C . THR A 1 80 ? 0.487 6.418 -6.378 1.00 85.75 80 THR A C 1
ATOM 615 O O . THR A 1 80 ? 1.166 7.005 -5.532 1.00 85.75 80 THR A O 1
ATOM 618 N N . TYR A 1 81 ? 1.006 5.898 -7.492 1.00 78.38 81 TYR A N 1
ATOM 619 C CA . TYR A 1 81 ? 2.396 6.052 -7.906 1.00 78.38 81 TYR A CA 1
ATOM 620 C C . TYR A 1 81 ? 2.502 6.951 -9.137 1.00 78.38 81 TYR A C 1
ATOM 622 O O . TYR A 1 81 ? 1.933 6.671 -10.203 1.00 78.38 81 TYR A O 1
ATOM 630 N N . GLU A 1 82 ? 3.282 8.017 -8.997 1.00 71.69 82 GLU A N 1
ATOM 631 C CA . GLU A 1 82 ? 3.708 8.849 -10.111 1.00 71.69 82 GLU A CA 1
ATOM 632 C C . GLU A 1 82 ? 4.905 8.198 -10.805 1.00 71.69 82 GLU A C 1
ATOM 634 O O . GLU A 1 82 ? 5.944 7.927 -10.212 1.00 71.69 82 GLU A O 1
ATOM 639 N N . THR A 1 83 ? 4.768 7.943 -12.106 1.00 59.66 83 THR A N 1
ATOM 640 C CA . THR A 1 83 ? 5.793 7.255 -12.912 1.00 59.66 83 THR A CA 1
ATOM 641 C C . THR A 1 83 ? 7.066 8.081 -13.146 1.00 59.66 83 THR A C 1
ATOM 643 O O . THR A 1 83 ? 7.936 7.653 -13.904 1.00 59.66 83 THR A O 1
ATOM 646 N N . GLU A 1 84 ? 7.172 9.275 -12.559 1.00 56.38 84 GLU A N 1
ATOM 647 C CA . GLU A 1 84 ? 8.399 10.066 -12.565 1.00 56.38 84 GLU A CA 1
ATOM 648 C C . GLU A 1 84 ? 9.345 9.517 -11.496 1.00 56.38 84 GLU A C 1
ATOM 650 O O . GLU A 1 84 ? 9.290 9.857 -10.316 1.00 56.38 84 GLU A O 1
ATOM 655 N N . ILE A 1 85 ? 10.215 8.599 -11.917 1.00 47.84 85 ILE A N 1
ATOM 656 C CA . ILE A 1 85 ? 11.248 8.028 -11.057 1.00 47.84 85 ILE A CA 1
ATOM 657 C C . ILE A 1 85 ? 12.258 9.132 -10.715 1.00 47.84 85 ILE A C 1
ATOM 659 O O . ILE A 1 85 ? 13.248 9.323 -11.419 1.00 47.84 85 ILE A O 1
ATOM 663 N N . GLN A 1 86 ? 12.055 9.836 -9.603 1.00 41.19 86 GLN A N 1
ATOM 664 C CA . GLN A 1 86 ? 13.153 10.548 -8.959 1.00 41.19 86 GLN A CA 1
ATOM 665 C C . GLN A 1 86 ? 14.039 9.515 -8.264 1.00 41.19 86 GLN A C 1
ATOM 667 O O . GLN A 1 86 ? 13.732 9.046 -7.169 1.00 41.19 86 GLN A O 1
ATOM 672 N N . VAL A 1 87 ? 15.150 9.148 -8.909 1.00 41.62 87 VAL A N 1
ATOM 673 C CA . VAL A 1 87 ? 16.233 8.377 -8.283 1.00 41.62 87 VAL A CA 1
ATOM 674 C C . VAL A 1 87 ? 16.987 9.302 -7.324 1.00 41.62 87 VAL A C 1
ATOM 676 O O . VAL A 1 87 ? 18.140 9.648 -7.552 1.00 41.62 87 VAL A O 1
ATOM 679 N N . ASN A 1 88 ? 16.337 9.724 -6.245 1.00 37.81 88 ASN A N 1
ATOM 680 C CA . ASN A 1 88 ? 17.064 10.261 -5.108 1.00 37.81 88 ASN A CA 1
ATOM 681 C C . ASN A 1 88 ? 17.445 9.059 -4.260 1.00 37.81 88 ASN A C 1
ATOM 683 O O . ASN A 1 88 ? 16.596 8.450 -3.612 1.00 37.81 88 ASN A O 1
ATOM 687 N N . GLY A 1 89 ? 18.713 8.659 -4.369 1.00 43.47 89 GLY A N 1
ATOM 688 C CA . GLY A 1 89 ? 19.271 7.602 -3.542 1.00 43.47 89 GLY A CA 1
ATOM 689 C C . GLY A 1 89 ? 19.062 7.976 -2.088 1.00 43.47 89 GLY A C 1
ATOM 690 O O . GLY A 1 89 ? 19.664 8.936 -1.639 1.00 43.47 89 GLY A O 1
ATOM 691 N N . ASN A 1 90 ? 18.187 7.260 -1.392 1.00 36.62 90 ASN A N 1
ATOM 692 C CA . ASN A 1 90 ? 17.936 7.480 0.018 1.00 36.62 90 ASN A CA 1
ATOM 693 C C . ASN A 1 90 ? 17.648 6.159 0.724 1.00 36.62 90 ASN A C 1
ATOM 695 O O . ASN A 1 90 ? 17.120 5.200 0.158 1.00 36.62 90 ASN A O 1
ATOM 699 N N . THR A 1 91 ? 18.106 6.166 1.965 1.00 37.97 91 THR A N 1
ATOM 700 C CA . THR A 1 91 ? 18.062 5.145 2.997 1.00 37.97 91 THR A CA 1
ATOM 701 C C . THR A 1 91 ? 16.628 4.744 3.343 1.00 37.97 91 THR A C 1
ATOM 703 O O . THR A 1 91 ? 15.731 5.577 3.415 1.00 37.97 91 THR A O 1
ATOM 706 N N . SER A 1 92 ? 16.405 3.455 3.590 1.00 46.03 92 SER A N 1
ATOM 707 C CA . SER A 1 92 ? 15.194 2.941 4.246 1.00 46.03 92 SER A CA 1
ATOM 708 C C . SER A 1 92 ? 15.593 1.903 5.297 1.00 46.03 92 SER A C 1
ATOM 710 O O . SER A 1 92 ? 16.766 1.558 5.370 1.00 46.03 92 SER A O 1
ATOM 712 N N . PHE A 1 93 ? 14.667 1.465 6.164 1.00 41.28 93 PHE A N 1
ATOM 713 C CA . PHE A 1 93 ? 14.938 0.651 7.358 1.00 41.28 93 PHE A CA 1
ATOM 714 C C . PHE A 1 93 ? 14.391 -0.800 7.267 1.00 41.28 93 PHE A C 1
ATOM 716 O O . PHE A 1 93 ? 13.200 -1.020 7.081 1.00 41.28 93 PHE A O 1
ATOM 723 N N . SER A 1 94 ? 15.256 -1.809 7.410 1.00 39.06 94 SER A N 1
ATOM 724 C CA . SER A 1 94 ? 15.005 -3.231 7.688 1.00 39.06 94 SER A CA 1
ATOM 725 C C . SER A 1 94 ? 15.041 -3.584 9.186 1.00 39.06 94 SER A C 1
ATOM 727 O O . SER A 1 94 ? 15.991 -3.261 9.882 1.00 39.06 94 SER A O 1
ATOM 729 N N . ARG A 1 95 ? 14.102 -4.378 9.709 1.00 42.03 95 ARG A N 1
ATOM 730 C CA . ARG A 1 95 ? 14.225 -4.912 11.082 1.00 42.03 95 ARG A CA 1
ATOM 731 C C . ARG A 1 95 ? 15.365 -5.924 11.195 1.00 42.03 95 ARG A C 1
ATOM 733 O O . ARG A 1 95 ? 15.342 -6.971 10.549 1.00 42.03 95 ARG A O 1
ATOM 740 N N . GLY A 1 96 ? 16.334 -5.632 12.057 1.00 39.59 96 GLY A N 1
ATOM 741 C CA . GLY A 1 96 ? 17.399 -6.560 12.408 1.00 39.59 96 GLY A CA 1
ATOM 742 C C . GLY A 1 96 ? 16.894 -7.737 13.222 1.00 39.59 96 GLY A C 1
ATOM 743 O O . GLY A 1 96 ? 16.388 -7.555 14.325 1.00 39.59 96 GLY A O 1
ATOM 744 N N . ALA A 1 97 ? 17.102 -8.952 12.722 1.00 43.22 97 ALA A N 1
ATOM 745 C CA . ALA A 1 97 ? 16.845 -10.187 13.462 1.00 43.22 97 ALA A CA 1
ATOM 746 C C . ALA A 1 97 ? 17.870 -10.468 14.588 1.00 43.22 97 ALA A C 1
ATOM 748 O O . ALA A 1 97 ? 17.788 -11.507 15.236 1.00 43.22 97 ALA A O 1
ATOM 749 N N . ALA A 1 98 ? 18.825 -9.571 14.852 1.00 44.22 98 ALA A N 1
ATOM 750 C CA . ALA A 1 98 ? 19.862 -9.770 15.859 1.00 44.22 98 ALA A CA 1
ATOM 751 C C . ALA A 1 98 ? 19.755 -8.718 16.977 1.00 44.22 98 ALA A C 1
ATOM 753 O O . ALA A 1 98 ? 20.028 -7.543 16.765 1.00 44.22 98 ALA A O 1
ATOM 754 N N . ALA A 1 99 ? 19.357 -9.187 18.164 1.00 40.94 99 ALA A N 1
ATOM 755 C CA . ALA A 1 99 ? 19.515 -8.551 19.475 1.00 40.94 99 ALA A CA 1
ATOM 756 C C . ALA A 1 99 ? 19.001 -7.097 19.626 1.00 40.94 99 ALA A C 1
ATOM 758 O O . ALA A 1 99 ? 19.755 -6.132 19.531 1.00 40.94 99 ALA A O 1
ATOM 759 N N . GLY A 1 100 ? 17.723 -6.942 20.000 1.00 42.59 100 GLY A N 1
ATOM 760 C CA . GLY A 1 100 ? 17.264 -5.725 20.693 1.00 42.59 100 GLY A CA 1
ATOM 761 C C . GLY A 1 100 ? 16.332 -4.777 19.934 1.00 42.59 100 GLY A C 1
ATOM 762 O O . GLY A 1 100 ? 16.236 -3.617 20.320 1.00 42.59 100 GLY A O 1
ATOM 763 N N . GLY A 1 101 ? 15.627 -5.240 18.896 1.00 43.06 101 GLY A N 1
ATOM 764 C CA . GLY A 1 101 ? 14.398 -4.582 18.422 1.00 43.06 101 GLY A CA 1
ATOM 765 C C . GLY A 1 101 ? 14.548 -3.154 17.885 1.00 43.06 101 GLY A C 1
ATOM 766 O O . GLY A 1 101 ? 13.599 -2.381 17.978 1.00 43.06 101 GLY A O 1
ATOM 767 N N . ARG A 1 102 ? 15.710 -2.790 17.330 1.00 40.06 102 ARG A N 1
ATOM 768 C CA . ARG A 1 102 ? 15.878 -1.530 16.593 1.00 40.06 102 ARG A CA 1
ATOM 769 C C . ARG A 1 102 ? 15.754 -1.773 15.090 1.00 40.06 102 ARG A C 1
ATOM 771 O O . ARG A 1 102 ? 16.310 -2.740 14.565 1.00 40.06 102 ARG A O 1
ATOM 778 N N . ASP A 1 103 ? 15.005 -0.902 14.420 1.00 43.47 103 ASP A N 1
ATOM 779 C CA . ASP A 1 103 ? 14.937 -0.847 12.961 1.00 43.47 103 ASP A CA 1
ATOM 780 C C . ASP A 1 103 ? 16.356 -0.516 12.428 1.00 43.47 103 ASP A C 1
ATOM 782 O O . ASP A 1 103 ? 16.953 0.485 12.812 1.00 43.47 103 ASP A O 1
ATOM 786 N N . ILE A 1 104 ? 16.945 -1.406 11.624 1.00 42.38 104 ILE A N 1
ATOM 787 C CA . ILE A 1 104 ? 18.256 -1.262 10.947 1.00 42.38 104 ILE A CA 1
ATOM 788 C C . ILE A 1 104 ? 18.012 -0.648 9.567 1.00 42.38 104 ILE A C 1
ATOM 790 O O . ILE A 1 104 ? 16.924 -0.803 9.061 1.00 42.38 104 ILE A O 1
ATOM 794 N N . GLU A 1 105 ? 18.955 0.009 8.900 1.00 38.69 105 GLU A N 1
ATOM 795 C CA . GLU A 1 105 ? 18.777 0.437 7.500 1.00 38.69 105 GLU A CA 1
ATOM 796 C C . GLU A 1 105 ? 18.756 -0.756 6.504 1.00 38.69 105 GLU A C 1
ATOM 798 O O . GLU A 1 105 ? 19.688 -1.555 6.460 1.00 38.69 105 GLU A O 1
ATOM 803 N N . GLY A 1 106 ? 17.692 -0.898 5.705 1.00 38.09 106 GLY A N 1
ATOM 804 C CA . GLY A 1 106 ? 17.539 -1.836 4.592 1.00 38.09 106 GLY A CA 1
ATOM 805 C C . GLY A 1 106 ? 17.701 -1.141 3.234 1.00 38.09 106 GLY A C 1
ATOM 806 O O . GLY A 1 106 ? 17.021 -0.169 2.934 1.00 38.09 106 GLY A O 1
ATOM 807 N N . GLY A 1 107 ? 18.592 -1.655 2.381 1.00 35.75 107 GLY A N 1
ATOM 808 C CA . GLY A 1 107 ? 18.988 -1.041 1.101 1.00 35.75 107 GLY A CA 1
ATOM 809 C C . GLY A 1 107 ? 18.081 -1.348 -0.100 1.00 35.75 107 GLY A C 1
ATOM 810 O O . GLY A 1 107 ? 18.569 -1.816 -1.132 1.00 35.75 107 GLY A O 1
ATOM 811 N N . GLY A 1 108 ? 16.768 -1.130 0.020 1.00 45.84 108 GLY A N 1
ATOM 812 C CA . GLY A 1 108 ? 15.808 -1.268 -1.086 1.00 45.84 108 GLY A CA 1
ATOM 813 C C . GLY A 1 108 ? 15.405 0.085 -1.692 1.00 45.84 108 GLY A C 1
ATOM 814 O O . GLY A 1 108 ? 15.442 1.090 -0.989 1.00 45.84 108 GLY A O 1
ATOM 815 N N . PRO A 1 109 ? 15.015 0.155 -2.980 1.00 55.22 109 PRO A N 1
ATOM 816 C CA . PRO A 1 109 ? 14.432 1.376 -3.529 1.00 55.22 109 PRO A CA 1
ATOM 817 C C . PRO A 1 109 ? 13.072 1.652 -2.877 1.00 55.22 109 PRO A C 1
ATOM 819 O O . PRO A 1 109 ? 12.207 0.775 -2.864 1.00 55.22 109 PRO A O 1
ATOM 822 N N . GLU A 1 110 ? 12.892 2.865 -2.361 1.00 60.12 110 GLU A N 1
ATOM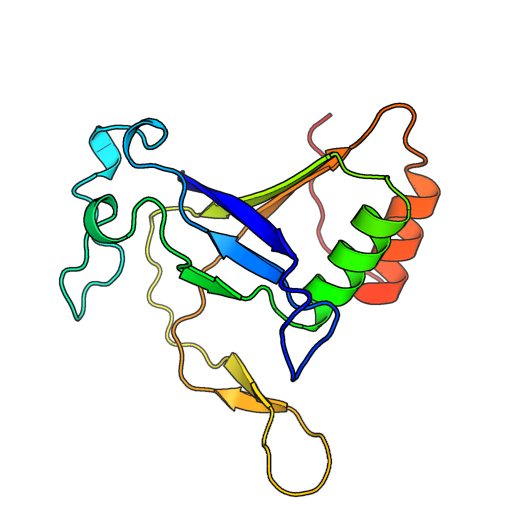 823 C CA . GLU A 1 110 ? 11.610 3.340 -1.847 1.00 60.12 110 GLU A CA 1
ATOM 824 C C . GLU A 1 110 ? 10.731 3.834 -2.998 1.00 60.12 110 GLU A C 1
ATOM 826 O O . GLU A 1 110 ? 11.190 4.511 -3.922 1.00 60.12 110 GLU A O 1
ATOM 831 N N . LEU A 1 111 ? 9.455 3.467 -2.950 1.00 65.44 111 LEU A N 1
ATOM 832 C CA . LEU A 1 111 ? 8.464 3.875 -3.931 1.00 65.44 111 LEU A CA 1
ATOM 833 C C . LEU A 1 111 ? 7.650 5.014 -3.315 1.00 65.44 111 LEU A C 1
ATOM 835 O O . LEU A 1 111 ? 6.945 4.800 -2.330 1.00 65.44 111 LEU A O 1
ATOM 839 N N . LYS A 1 112 ? 7.773 6.229 -3.866 1.00 71.38 112 LYS A N 1
ATOM 840 C CA . LYS A 1 112 ? 6.982 7.384 -3.417 1.00 71.38 112 LYS A CA 1
ATOM 841 C C . LYS A 1 112 ? 5.504 7.117 -3.724 1.00 71.38 112 LYS A C 1
ATOM 843 O O . LYS A 1 112 ? 5.100 7.144 -4.883 1.00 71.38 112 LYS A O 1
ATOM 848 N N . CYS A 1 113 ? 4.742 6.806 -2.679 1.00 74.00 113 CYS A N 1
ATOM 849 C CA . CYS A 1 113 ? 3.309 6.521 -2.720 1.00 74.00 113 CYS A CA 1
ATOM 850 C C . CYS A 1 113 ? 2.534 7.664 -2.061 1.00 74.00 113 CYS A C 1
ATOM 852 O O . CYS A 1 113 ? 2.825 8.011 -0.915 1.00 74.00 113 CYS A O 1
ATOM 854 N N . SER A 1 114 ? 1.487 8.145 -2.728 1.00 83.50 114 SER A N 1
ATOM 855 C CA . SER A 1 114 ? 0.389 8.874 -2.081 1.00 83.50 114 SER A CA 1
ATOM 856 C C . SER A 1 114 ? -0.720 7.880 -1.743 1.00 83.50 114 SER A C 1
ATOM 858 O O . SER A 1 114 ? -1.057 7.049 -2.581 1.00 83.50 114 SER A O 1
ATOM 860 N N . TYR A 1 115 ? -1.270 7.913 -0.527 1.00 84.94 115 TYR A N 1
ATOM 861 C CA . TYR A 1 115 ? -2.305 6.960 -0.105 1.00 84.94 115 TYR A CA 1
ATOM 862 C C . TYR A 1 115 ? -3.690 7.611 -0.097 1.00 84.94 115 TYR A C 1
ATOM 864 O O . TYR A 1 115 ? -3.914 8.590 0.610 1.00 84.94 115 TYR A O 1
ATOM 872 N N . GLU A 1 116 ? -4.622 7.031 -0.849 1.00 86.44 116 GLU A N 1
ATOM 873 C CA . GLU A 1 116 ? -6.027 7.437 -0.932 1.00 86.44 116 GLU A CA 1
ATOM 874 C C . GLU A 1 116 ? -6.904 6.436 -0.161 1.00 86.44 116 GLU A C 1
ATOM 876 O O . GLU A 1 116 ? -6.748 5.218 -0.308 1.00 86.44 116 GLU A O 1
ATOM 881 N N . PHE A 1 117 ? -7.848 6.938 0.640 1.00 85.38 117 PHE A N 1
ATOM 882 C CA . PHE A 1 117 ? -8.806 6.126 1.397 1.00 85.38 117 PHE A CA 1
ATOM 883 C C . PHE A 1 117 ? -10.216 6.340 0.850 1.00 85.38 117 PHE A C 1
ATOM 885 O O . PHE A 1 117 ? -10.691 7.473 0.800 1.00 85.38 117 PHE A O 1
ATOM 892 N N . LEU A 1 118 ? -10.907 5.256 0.499 1.00 85.50 118 LEU A N 1
ATOM 893 C CA . LEU A 1 118 ? -12.325 5.311 0.147 1.00 85.50 118 LEU A CA 1
ATOM 894 C C . LEU A 1 118 ? -13.168 5.100 1.406 1.00 85.50 118 LEU A C 1
ATOM 896 O O . LEU A 1 118 ? -13.384 3.967 1.831 1.00 85.50 118 LEU A O 1
ATOM 900 N N . LEU A 1 119 ? -13.611 6.189 2.030 1.00 83.56 119 LEU A N 1
ATOM 901 C CA . LEU A 1 119 ? -14.320 6.137 3.309 1.00 83.56 119 LEU A CA 1
ATOM 902 C C . LEU A 1 119 ? -15.768 5.643 3.155 1.00 83.56 119 LEU A C 1
ATOM 904 O O . LEU A 1 119 ? -16.496 6.101 2.275 1.00 83.56 119 LEU A O 1
ATOM 908 N N . LYS A 1 120 ? -16.209 4.756 4.057 1.00 82.44 120 LYS A N 1
ATOM 909 C CA . LYS A 1 120 ? -17.611 4.313 4.135 1.00 82.44 120 LYS A CA 1
ATOM 910 C C . LYS A 1 120 ? -18.473 5.413 4.736 1.00 82.44 120 LYS A C 1
ATOM 912 O O . LYS A 1 120 ? -18.189 5.890 5.834 1.00 82.44 120 LYS A O 1
ATOM 917 N N . THR A 1 121 ? -19.553 5.790 4.060 1.00 76.44 121 THR A N 1
ATOM 918 C CA . THR A 1 121 ? -20.529 6.739 4.604 1.00 76.44 121 THR A CA 1
ATOM 919 C C . THR A 1 121 ? -21.589 6.024 5.455 1.00 76.44 121 THR A C 1
ATOM 921 O O . THR A 1 121 ? -22.085 4.968 5.061 1.00 76.44 121 THR A O 1
ATOM 924 N N . PRO A 1 122 ? -21.976 6.586 6.619 1.00 77.75 122 PRO A N 1
ATOM 925 C CA . PRO A 1 122 ? -21.431 7.790 7.253 1.00 77.75 122 PRO A CA 1
ATOM 926 C C . PRO A 1 122 ? -20.098 7.519 7.977 1.00 77.75 122 PRO A C 1
ATOM 928 O O . PRO A 1 122 ? -20.004 6.601 8.790 1.00 77.75 122 PRO A O 1
ATOM 931 N N . VAL A 1 123 ? -19.086 8.364 7.743 1.00 77.44 123 VAL A N 1
ATOM 932 C CA . VAL A 1 123 ? -17.781 8.258 8.417 1.00 77.44 123 VAL A CA 1
ATOM 933 C C . VAL A 1 123 ? -17.655 9.301 9.529 1.00 77.44 123 VAL A C 1
ATOM 935 O O . VAL A 1 123 ? -18.046 10.458 9.370 1.00 77.44 123 VAL A O 1
ATOM 938 N N . ASN A 1 124 ? -17.068 8.920 10.664 1.00 82.31 124 ASN A N 1
ATOM 939 C CA . ASN A 1 124 ? -16.726 9.869 11.721 1.00 82.31 124 ASN A CA 1
ATOM 940 C C . ASN A 1 124 ? -15.325 10.450 11.471 1.00 82.31 124 ASN A C 1
ATOM 942 O O . ASN A 1 124 ? -14.322 9.877 11.900 1.00 82.31 124 ASN A O 1
ATOM 946 N N . LEU A 1 125 ? -15.268 11.602 10.796 1.00 80.69 125 LEU A N 1
ATOM 947 C CA . LEU A 1 125 ? -14.013 12.279 10.437 1.00 80.69 125 LEU A CA 1
ATOM 948 C C . LEU A 1 125 ? -13.165 12.690 11.652 1.00 80.69 125 LEU A C 1
ATOM 950 O O . LEU A 1 125 ? -11.942 12.691 11.558 1.00 80.69 125 LEU A O 1
ATOM 954 N N . ARG A 1 126 ? -13.781 12.984 12.808 1.00 83.50 126 ARG A N 1
ATOM 955 C CA . ARG A 1 126 ? -13.026 13.298 14.037 1.00 83.50 126 ARG A CA 1
ATOM 956 C C . ARG A 1 126 ? -12.249 12.084 14.522 1.00 83.50 126 ARG A C 1
ATOM 958 O O . ARG A 1 126 ? -11.060 12.179 14.793 1.00 83.50 126 ARG A O 1
ATOM 965 N N . ARG A 1 127 ? -12.914 10.929 14.567 1.00 84.00 127 ARG A N 1
ATOM 966 C CA . ARG A 1 127 ? -12.272 9.674 14.964 1.00 84.00 127 ARG A CA 1
ATOM 967 C C . ARG A 1 127 ? -11.186 9.260 13.965 1.00 84.00 127 ARG A C 1
ATOM 969 O O . ARG A 1 127 ? -10.168 8.719 14.378 1.00 84.00 127 ARG A O 1
ATOM 976 N N . PHE A 1 128 ? -11.375 9.530 12.673 1.00 82.69 128 PHE A N 1
ATOM 977 C CA . PHE A 1 128 ? -10.335 9.316 11.662 1.00 82.69 128 PHE A CA 1
ATOM 978 C C . PHE A 1 128 ? -9.089 10.178 11.933 1.00 82.69 128 PHE A C 1
ATOM 980 O O . PHE A 1 128 ? -7.982 9.648 12.001 1.00 82.69 128 PHE A O 1
ATOM 987 N N . ASP A 1 129 ? -9.271 11.480 12.167 1.00 81.75 129 ASP A N 1
ATOM 988 C CA . ASP A 1 129 ? -8.187 12.417 12.495 1.00 81.75 129 ASP A CA 1
ATOM 989 C C . ASP A 1 129 ? -7.450 12.039 13.797 1.00 81.75 129 ASP A C 1
ATOM 991 O O . ASP A 1 129 ? -6.220 12.079 13.863 1.00 81.75 129 ASP A O 1
ATOM 995 N N . GLU A 1 130 ? -8.174 11.578 14.820 1.00 85.69 130 GLU A N 1
ATOM 996 C CA . GLU A 1 130 ? -7.584 11.067 16.065 1.00 85.69 130 GLU A CA 1
ATOM 997 C C . GLU A 1 130 ? -6.682 9.847 15.830 1.00 85.69 130 GLU A C 1
ATOM 999 O O . GLU A 1 130 ? -5.567 9.790 16.353 1.00 85.69 130 GLU A O 1
ATOM 1004 N N . LEU A 1 131 ? -7.134 8.876 15.027 1.00 83.44 131 LEU A N 1
ATOM 1005 C CA . LEU A 1 131 ? -6.355 7.674 14.700 1.00 83.44 131 LEU A CA 1
ATOM 1006 C C . LEU A 1 131 ? -5.092 8.024 13.923 1.00 83.44 131 LEU A C 1
ATOM 1008 O O . LEU A 1 131 ? -4.010 7.500 14.201 1.00 83.44 131 LEU A O 1
ATOM 1012 N N . VAL A 1 132 ? -5.232 8.935 12.972 1.00 81.19 132 VAL A N 1
ATOM 1013 C CA . VAL A 1 132 ? -4.133 9.479 12.190 1.00 81.19 132 VAL A CA 1
ATOM 1014 C C . VAL A 1 132 ? -3.084 10.121 13.102 1.00 81.19 132 VAL A C 1
ATOM 1016 O O . VAL A 1 132 ? -1.917 9.726 13.061 1.00 81.19 132 VAL A O 1
ATOM 1019 N N . LYS A 1 133 ? -3.491 11.045 13.980 1.00 81.56 133 LYS A N 1
ATOM 1020 C CA . LYS A 1 133 ? -2.580 11.747 14.897 1.00 81.56 133 LYS A CA 1
ATOM 1021 C C . LYS A 1 133 ? -1.911 10.805 15.889 1.00 81.56 133 LYS A C 1
ATOM 1023 O O . LYS A 1 133 ? -0.720 10.930 16.168 1.00 81.56 133 LYS A O 1
ATOM 1028 N N . LYS A 1 134 ? -2.662 9.822 16.389 1.00 82.69 134 LYS A N 1
ATOM 1029 C CA . LYS A 1 134 ? -2.158 8.771 17.279 1.00 82.69 134 LYS A CA 1
ATOM 1030 C C . LYS A 1 134 ? -1.045 7.944 16.623 1.00 82.69 134 LYS A C 1
ATOM 1032 O O . LYS A 1 134 ? -0.076 7.609 17.298 1.00 82.69 134 LYS A O 1
ATOM 1037 N N . ASN A 1 135 ? -1.184 7.593 15.341 1.00 76.81 135 ASN A N 1
ATOM 1038 C CA . ASN A 1 135 ? -0.257 6.682 14.660 1.00 76.81 135 ASN A CA 1
ATOM 1039 C C . ASN A 1 135 ? 0.897 7.394 13.931 1.00 76.81 135 ASN A C 1
ATOM 1041 O O . ASN A 1 135 ? 1.975 6.814 13.808 1.00 76.81 135 ASN A O 1
ATOM 1045 N N . LEU A 1 136 ? 0.695 8.626 13.452 1.00 74.88 136 LEU A N 1
ATOM 1046 C CA . LEU A 1 136 ? 1.667 9.358 12.624 1.00 74.88 136 LEU A CA 1
ATOM 1047 C C . LEU A 1 136 ? 2.236 10.619 13.290 1.00 74.88 136 LEU A C 1
ATOM 1049 O O . LEU A 1 136 ? 3.157 11.227 12.749 1.00 74.88 136 LEU A O 1
ATOM 1053 N N . GLY A 1 137 ? 1.741 10.991 14.473 1.00 72.94 137 GLY A N 1
ATOM 1054 C CA . GLY A 1 137 ? 2.166 12.187 15.199 1.00 72.94 137 GLY A CA 1
ATOM 1055 C C . GLY A 1 137 ? 1.292 13.416 14.909 1.00 72.94 137 GLY A C 1
ATOM 1056 O O . GLY A 1 137 ? 0.283 13.312 14.220 1.00 72.94 137 GLY A O 1
ATOM 1057 N N . PRO A 1 138 ? 1.640 14.593 15.460 1.00 59.16 138 PRO A N 1
ATOM 1058 C CA . PRO A 1 138 ? 0.740 15.750 15.515 1.00 59.16 138 PRO A CA 1
ATOM 1059 C C . PRO A 1 138 ? 0.551 16.506 14.189 1.00 59.16 138 PRO A C 1
ATOM 1061 O O . PRO A 1 138 ? -0.470 17.169 14.040 1.00 59.16 138 PRO A O 1
ATOM 1064 N N . ASN A 1 139 ? 1.489 16.400 13.238 1.00 57.16 139 ASN A N 1
ATOM 1065 C CA . ASN A 1 139 ? 1.454 17.137 11.964 1.00 57.16 139 ASN A CA 1
ATOM 1066 C C . ASN A 1 139 ? 1.577 16.219 10.738 1.00 57.16 139 ASN A C 1
ATOM 1068 O O . ASN A 1 139 ? 2.537 16.346 9.975 1.00 57.16 139 ASN A O 1
ATOM 1072 N N . PRO A 1 140 ? 0.667 15.262 10.538 1.00 56.09 140 PRO A N 1
ATOM 1073 C CA . PRO A 1 140 ? 0.713 14.462 9.337 1.00 56.09 140 PRO A CA 1
ATOM 1074 C C . PRO A 1 140 ? -0.005 15.226 8.210 1.00 56.09 140 PRO A C 1
ATOM 1076 O O . PRO A 1 140 ? -1.123 15.711 8.381 1.00 56.09 140 PRO A O 1
ATOM 1079 N N . THR A 1 141 ? 0.661 15.406 7.071 1.00 48.31 141 THR A N 1
ATOM 1080 C CA . THR A 1 141 ? 0.100 16.141 5.930 1.00 48.31 141 THR A CA 1
ATOM 1081 C C . THR A 1 141 ? -0.927 15.263 5.215 1.00 48.31 141 THR A C 1
ATOM 1083 O O . THR A 1 141 ? -0.561 14.228 4.662 1.00 48.31 141 THR A O 1
ATOM 1086 N N . PHE A 1 142 ? -2.199 15.670 5.221 1.00 46.78 142 PHE A N 1
ATOM 1087 C CA . PHE A 1 142 ? -3.275 15.020 4.467 1.00 46.78 142 PHE A CA 1
ATOM 1088 C C . PHE A 1 142 ? -3.993 16.031 3.587 1.00 46.78 142 PHE A C 1
ATOM 1090 O O . PHE A 1 142 ? -4.396 17.093 4.060 1.00 46.78 142 PHE A O 1
ATOM 1097 N N . GLU A 1 143 ? -4.211 15.659 2.332 1.00 36.81 143 GLU A N 1
ATOM 1098 C CA . GLU A 1 143 ? -5.166 16.326 1.458 1.00 36.81 143 GLU A CA 1
ATOM 1099 C C . GLU A 1 143 ? -6.428 15.465 1.393 1.00 36.81 143 GLU A C 1
ATOM 1101 O O . GLU A 1 143 ? -6.395 14.316 0.954 1.00 36.81 143 GLU A O 1
ATOM 1106 N N . PHE A 1 144 ? -7.544 16.006 1.879 1.00 31.08 144 PHE A N 1
ATOM 1107 C CA . PHE A 1 144 ? -8.854 15.390 1.709 1.00 31.08 144 PHE A CA 1
ATOM 1108 C C . PHE A 1 144 ? -9.458 15.921 0.409 1.00 31.08 144 PHE A C 1
ATOM 1110 O O . PHE A 1 144 ? -9.733 17.115 0.304 1.00 31.08 144 PHE A O 1
ATOM 1117 N N . GLN A 1 145 ? -9.670 15.044 -0.569 1.00 30.36 145 GLN A N 1
ATOM 1118 C CA . GLN A 1 145 ? -10.522 15.346 -1.717 1.00 30.36 145 GLN A CA 1
ATOM 1119 C C . GLN A 1 145 ? -11.945 14.895 -1.360 1.00 30.36 145 GLN A C 1
ATOM 1121 O O . GLN A 1 145 ? -12.183 13.702 -1.174 1.00 30.36 145 GLN A O 1
ATOM 1126 N N . LEU A 1 146 ? -12.836 15.872 -1.150 1.00 27.94 146 LEU A N 1
ATOM 1127 C CA . LEU A 1 146 ? -14.270 15.683 -0.889 1.00 27.94 146 LEU A CA 1
ATOM 1128 C C . LEU A 1 146 ? -15.054 15.580 -2.198 1.00 27.94 146 LEU A C 1
ATOM 1130 O O . LEU A 1 146 ? -14.735 16.361 -3.123 1.00 27.94 146 LEU A O 1
#

pLDDT: mean 74.11, std 18.87, range [27.94, 94.25]

Secondary structure (DSSP, 8-state):
-EEEEEEE-TT-SS-TT-EEEEPPPGGGS-GGGTT-EEEGGGTEEHHHHTTSEEEE--HHHHHHHHHHHHTT-EEEEEEEE-S--------EEEEPSSSS-PEEEE-PPP--EEEEEEEPSSP-HHHHHHHHHHHH-S--------

Radius of gyration: 16.5 Å; chains: 1; bounding box: 41×32×43 Å